Protein AF-A0A959SH12-F1 (afdb_monom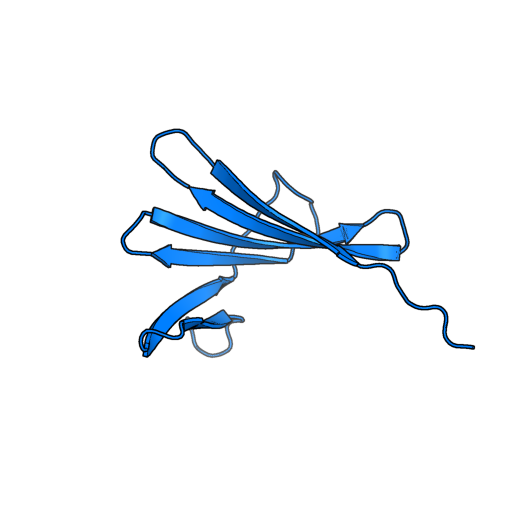er)

Sequence (82 aa):
AADGALAFWSFTSDGKRSNGVRSSAPDIHPDALCFEAEMPAGVACQVYWPNELGGFDWVVESKTKKGWNRFVLHRYAAVEEE

Structure (mmCIF, N/CA/C/O backbone):
data_AF-A0A959SH12-F1
#
_entry.id   AF-A0A959SH12-F1
#
loop_
_atom_site.group_PDB
_atom_site.id
_atom_site.type_symbol
_atom_site.label_atom_id
_atom_site.label_alt_id
_atom_site.label_comp_id
_atom_site.label_asym_id
_atom_site.label_entity_id
_atom_site.label_seq_id
_atom_site.pdbx_PDB_ins_code
_atom_site.Cartn_x
_atom_site.Cartn_y
_atom_site.Cartn_z
_atom_site.occupancy
_atom_site.B_iso_or_equiv
_atom_site.auth_seq_id
_atom_site.auth_comp_id
_atom_site.auth_asym_id
_atom_site.auth_atom_id
_atom_site.pdbx_PDB_model_num
ATOM 1 N N . ALA A 1 1 ? 2.833 -7.483 13.801 1.00 63.78 1 ALA A N 1
ATOM 2 C CA . ALA A 1 1 ? 2.905 -8.440 12.680 1.00 63.78 1 ALA A CA 1
ATOM 3 C C . ALA A 1 1 ? 3.424 -9.774 13.209 1.00 63.78 1 ALA A C 1
ATOM 5 O O . ALA A 1 1 ? 4.139 -9.749 14.206 1.00 63.78 1 ALA A O 1
ATOM 6 N N . ALA A 1 2 ? 3.042 -10.903 12.604 1.00 75.25 2 ALA A N 1
ATOM 7 C CA . ALA A 1 2 ? 3.698 -12.182 12.889 1.00 75.25 2 ALA A CA 1
ATOM 8 C C . ALA A 1 2 ? 5.187 -12.100 12.512 1.00 75.25 2 ALA A C 1
ATOM 10 O O . ALA A 1 2 ? 5.561 -11.279 11.671 1.00 75.25 2 ALA A O 1
ATOM 11 N N . ASP A 1 3 ? 6.023 -12.920 13.140 1.00 83.31 3 ASP A N 1
ATOM 1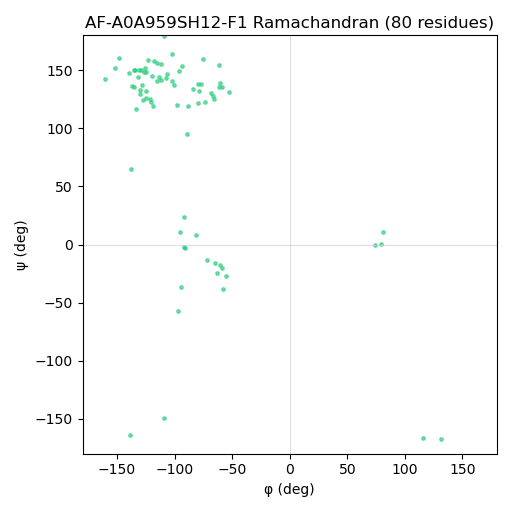2 C CA . ASP A 1 3 ? 7.446 -12.968 12.806 1.00 83.31 3 ASP A CA 1
ATOM 13 C C . ASP A 1 3 ? 7.644 -13.333 11.322 1.00 83.31 3 ASP A C 1
ATOM 15 O O . ASP A 1 3 ? 6.934 -14.185 10.784 1.00 83.31 3 ASP A O 1
ATOM 19 N N . GLY A 1 4 ? 8.545 -12.622 10.640 1.00 85.62 4 GLY A N 1
ATOM 20 C CA . GLY A 1 4 ? 8.771 -12.741 9.193 1.00 85.62 4 GLY A CA 1
ATOM 21 C C . GLY A 1 4 ? 7.703 -12.121 8.274 1.00 85.62 4 GLY A C 1
ATOM 22 O O . GLY A 1 4 ? 7.859 -12.167 7.054 1.00 85.62 4 GLY A 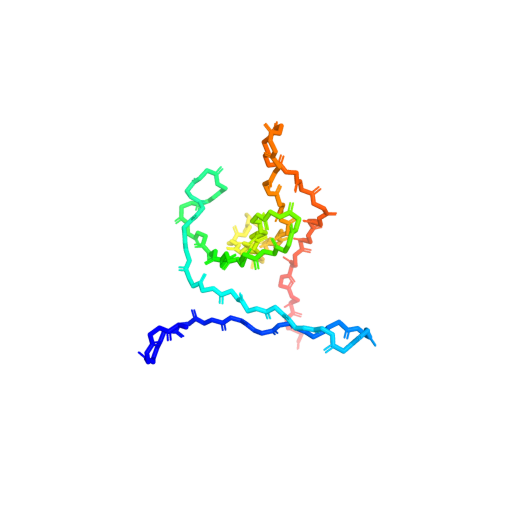O 1
ATOM 23 N N . ALA A 1 5 ? 6.629 -11.523 8.804 1.00 87.62 5 ALA A N 1
ATOM 24 C CA . ALA A 1 5 ? 5.611 -10.880 7.971 1.00 87.62 5 ALA A CA 1
ATOM 25 C C . ALA A 1 5 ? 6.040 -9.479 7.501 1.00 87.62 5 ALA A C 1
ATOM 27 O O . ALA A 1 5 ? 6.532 -8.664 8.284 1.00 87.62 5 ALA A O 1
ATOM 28 N N . LEU A 1 6 ? 5.772 -9.171 6.228 1.00 90.44 6 LEU A N 1
ATOM 29 C CA . LEU A 1 6 ? 6.022 -7.845 5.668 1.00 90.44 6 LEU A CA 1
ATOM 30 C C . LEU A 1 6 ? 5.094 -6.806 6.316 1.00 90.44 6 LEU A C 1
ATOM 32 O O . LEU A 1 6 ? 3.870 -6.972 6.358 1.00 90.44 6 LEU A O 1
ATOM 36 N N . ALA A 1 7 ? 5.691 -5.728 6.807 1.00 92.81 7 ALA A N 1
ATOM 37 C CA . ALA A 1 7 ? 5.015 -4.648 7.506 1.00 92.81 7 ALA A CA 1
ATOM 38 C C . ALA A 1 7 ? 5.736 -3.323 7.244 1.00 92.81 7 ALA A C 1
ATOM 40 O O . ALA A 1 7 ? 6.911 -3.313 6.872 1.00 92.81 7 ALA A O 1
ATOM 41 N N . PHE A 1 8 ? 5.040 -2.209 7.463 1.00 90.81 8 PHE A N 1
ATOM 42 C CA . PHE A 1 8 ? 5.650 -0.882 7.446 1.00 90.81 8 PHE A CA 1
ATOM 43 C C . PHE A 1 8 ? 5.581 -0.233 8.826 1.00 90.81 8 PHE A C 1
ATOM 45 O O . PHE A 1 8 ? 4.684 -0.522 9.621 1.00 90.81 8 PHE A O 1
ATOM 52 N N . TRP A 1 9 ? 6.495 0.705 9.064 1.00 90.94 9 TRP A N 1
ATOM 53 C CA . TRP A 1 9 ? 6.473 1.613 10.204 1.00 90.94 9 TRP A CA 1
ATOM 54 C C . TRP A 1 9 ? 6.532 3.045 9.692 1.00 90.94 9 TRP A C 1
ATOM 56 O O . TRP A 1 9 ? 7.365 3.373 8.849 1.00 90.94 9 TRP A O 1
ATOM 66 N N . SER A 1 10 ? 5.648 3.893 10.201 1.00 86.19 10 SER A N 1
ATOM 67 C CA . SER A 1 10 ? 5.661 5.329 9.954 1.00 86.19 10 SER A CA 1
ATOM 68 C C . SER A 1 10 ? 5.824 6.078 11.267 1.00 86.19 10 SER A C 1
ATOM 70 O O . SER A 1 10 ? 5.313 5.662 12.310 1.00 86.19 10 SER A O 1
ATOM 72 N N . PHE A 1 11 ? 6.547 7.190 11.204 1.00 88.38 11 PHE A N 1
ATOM 73 C CA . PHE A 1 11 ? 6.814 8.069 12.333 1.00 88.38 11 PHE A CA 1
ATOM 74 C C . PHE A 1 11 ? 6.424 9.481 11.925 1.00 88.38 11 PHE A C 1
ATOM 76 O O . PHE A 1 11 ? 6.872 9.983 10.895 1.00 88.38 11 PHE A O 1
ATOM 83 N N . THR A 1 12 ? 5.555 10.102 12.705 1.00 82.75 12 THR A N 1
ATOM 84 C CA . THR A 1 12 ? 5.110 11.476 12.481 1.00 82.75 12 THR A CA 1
ATOM 85 C C . THR A 1 12 ? 5.976 12.434 13.292 1.00 82.75 12 THR A C 1
ATOM 87 O O . THR A 1 12 ? 6.538 12.068 14.325 1.00 82.75 12 THR A O 1
ATOM 90 N N . SER A 1 13 ? 6.094 13.687 12.844 1.00 86.69 13 SER A N 1
ATOM 91 C CA . SER A 1 13 ? 6.934 14.698 13.509 1.00 86.69 13 SER A CA 1
ATOM 92 C C . SER A 1 13 ? 6.512 15.004 14.953 1.00 86.69 13 SER A C 1
ATOM 94 O O . SER A 1 13 ? 7.309 15.535 15.716 1.00 86.69 13 SER A O 1
ATOM 96 N N . ASP A 1 14 ? 5.284 14.649 15.345 1.00 88.50 14 ASP A N 1
ATOM 97 C CA . ASP A 1 14 ? 4.777 14.747 16.721 1.00 88.50 14 ASP A CA 1
ATOM 98 C C . ASP A 1 14 ? 5.201 13.566 17.623 1.00 88.50 14 ASP A C 1
ATOM 100 O O . ASP A 1 14 ? 4.709 13.432 18.743 1.00 88.50 14 ASP A O 1
ATOM 104 N N . GLY A 1 15 ? 6.092 12.692 17.144 1.00 87.56 15 GLY A N 1
ATOM 105 C CA . GLY A 1 15 ? 6.608 11.536 17.880 1.00 87.56 15 GLY A CA 1
ATOM 106 C C . GLY A 1 15 ? 5.661 10.336 17.918 1.00 87.56 15 GLY A C 1
ATOM 107 O O . GLY A 1 15 ? 6.004 9.309 18.512 1.00 87.56 15 GLY A O 1
ATOM 108 N N . LYS A 1 16 ? 4.482 10.420 17.287 1.00 87.62 16 LYS A N 1
ATOM 109 C CA . LYS A 1 16 ? 3.609 9.253 17.137 1.00 87.62 16 LYS A CA 1
ATOM 110 C C . LYS A 1 16 ? 4.150 8.316 16.066 1.00 87.62 16 LYS A C 1
ATOM 112 O O . LYS A 1 16 ? 4.942 8.675 15.194 1.00 87.62 16 LYS A O 1
ATOM 117 N N . ARG A 1 17 ? 3.701 7.069 16.153 1.00 88.25 17 ARG A N 1
ATOM 118 C CA . ARG A 1 17 ? 4.038 6.031 15.190 1.00 88.25 17 ARG A CA 1
ATOM 119 C C . ARG A 1 17 ? 2.811 5.240 14.805 1.00 88.25 17 ARG A C 1
ATOM 121 O O . ARG A 1 17 ? 1.926 5.022 15.632 1.00 88.25 17 ARG A O 1
ATOM 128 N N . SER A 1 18 ? 2.835 4.752 13.581 1.00 87.62 18 SER A N 1
ATOM 129 C CA . SER A 1 18 ? 1.855 3.802 13.074 1.00 87.62 18 SER A CA 1
ATOM 130 C C . SER A 1 18 ? 2.608 2.642 12.456 1.00 87.62 18 SER A C 1
ATOM 132 O O . SER A 1 18 ? 3.735 2.794 11.988 1.00 87.62 18 SER A O 1
ATOM 134 N N . ASN A 1 19 ? 2.008 1.466 12.486 1.00 91.44 19 ASN A N 1
ATOM 135 C CA . ASN A 1 19 ? 2.519 0.326 11.748 1.00 91.44 19 ASN A CA 1
ATOM 136 C C . ASN A 1 19 ? 1.365 -0.303 10.994 1.00 91.44 19 ASN A C 1
ATOM 138 O O . ASN A 1 19 ? 0.239 -0.309 11.494 1.00 91.44 19 ASN A O 1
ATOM 142 N N . GLY A 1 20 ? 1.657 -0.799 9.802 1.00 92.69 20 GLY A N 1
ATOM 143 C CA . GLY A 1 20 ? 0.688 -1.545 9.026 1.00 92.69 20 GLY A CA 1
ATOM 144 C C . GLY A 1 20 ? 1.223 -2.900 8.627 1.00 92.69 20 GLY A C 1
ATOM 145 O O . GLY A 1 20 ? 2.430 -3.101 8.492 1.00 92.69 20 GLY A O 1
ATOM 146 N N . VAL A 1 21 ? 0.299 -3.833 8.463 1.00 94.94 21 VAL A N 1
ATOM 147 C CA . VAL A 1 21 ? 0.572 -5.224 8.104 1.00 94.94 21 VAL A CA 1
ATOM 148 C C . VAL A 1 21 ? 0.064 -5.503 6.700 1.00 94.94 21 VAL A C 1
ATOM 150 O O . VAL A 1 21 ? -0.828 -4.811 6.209 1.00 94.94 21 VAL A O 1
ATOM 153 N N . ARG A 1 22 ? 0.648 -6.507 6.043 1.00 95.12 22 ARG A N 1
ATOM 154 C CA . ARG A 1 22 ? 0.201 -6.960 4.723 1.00 95.12 22 ARG A CA 1
ATOM 155 C C . ARG A 1 22 ? -1.306 -7.256 4.736 1.00 95.12 22 ARG A C 1
ATOM 157 O O . ARG A 1 22 ? -1.783 -7.988 5.598 1.00 95.12 22 ARG A O 1
ATOM 164 N N . SER A 1 23 ? -2.010 -6.713 3.750 1.00 94.38 23 SER A N 1
ATOM 165 C CA . SER A 1 23 ? -3.425 -6.979 3.467 1.00 94.38 23 SER A CA 1
ATOM 166 C C . SER A 1 23 ? -3.626 -7.101 1.947 1.00 94.38 23 SER A C 1
ATOM 168 O O . SER A 1 23 ? -2.656 -7.271 1.197 1.00 94.38 23 SER A O 1
ATOM 170 N N . SER A 1 24 ? -4.870 -7.023 1.477 1.00 93.88 24 SER A N 1
ATOM 171 C CA . SER A 1 24 ? -5.253 -7.111 0.062 1.00 93.88 24 SER A CA 1
ATOM 172 C C . SER A 1 24 ? -6.107 -5.921 -0.368 1.00 93.88 24 SER A C 1
ATOM 174 O O . SER A 1 24 ? -6.895 -5.417 0.424 1.00 93.88 24 SER A O 1
ATOM 176 N N . ALA A 1 25 ? -5.995 -5.508 -1.631 1.00 94.69 25 ALA A N 1
ATOM 177 C CA . ALA A 1 25 ? -6.833 -4.463 -2.225 1.00 94.69 25 ALA A CA 1
ATOM 178 C C . ALA A 1 25 ? -7.272 -4.864 -3.651 1.00 94.69 25 ALA A C 1
ATOM 180 O O . ALA A 1 25 ? -6.856 -4.227 -4.621 1.00 94.69 25 ALA A O 1
ATOM 181 N N . PRO A 1 26 ? -8.078 -5.936 -3.797 1.00 94.56 26 PRO A N 1
ATOM 182 C CA . PRO A 1 26 ? -8.477 -6.453 -5.110 1.00 94.56 26 PRO A CA 1
ATOM 183 C C . PRO A 1 26 ? -9.315 -5.451 -5.916 1.00 94.56 26 PRO A C 1
ATOM 185 O O . PRO A 1 26 ? -9.301 -5.498 -7.141 1.00 94.56 26 PRO A O 1
ATOM 188 N N . ASP A 1 27 ? -9.988 -4.518 -5.237 1.00 92.75 27 ASP A N 1
ATOM 189 C CA . ASP A 1 27 ? -10.773 -3.450 -5.863 1.00 92.75 27 ASP A CA 1
ATOM 190 C C . ASP A 1 27 ? -9.899 -2.367 -6.529 1.00 92.75 27 ASP A C 1
ATOM 192 O O . ASP A 1 27 ? -10.415 -1.544 -7.284 1.00 92.75 27 ASP A O 1
ATOM 196 N N . ILE A 1 28 ? -8.588 -2.342 -6.245 1.00 94.56 28 ILE A N 1
ATOM 197 C CA . ILE A 1 28 ? -7.629 -1.406 -6.853 1.00 94.56 28 ILE A CA 1
ATOM 198 C C . ILE A 1 28 ? -6.905 -2.068 -8.025 1.00 94.56 28 ILE A C 1
ATOM 200 O O . ILE A 1 28 ? -6.930 -1.541 -9.134 1.00 94.56 28 ILE A O 1
ATOM 204 N N . HIS A 1 29 ? -6.236 -3.197 -7.780 1.00 96.25 29 HIS A N 1
ATOM 205 C CA . HIS A 1 29 ? -5.497 -3.932 -8.807 1.00 96.25 29 HIS A CA 1
ATOM 206 C C . HIS A 1 29 ? -5.258 -5.385 -8.354 1.00 96.25 29 HIS A C 1
ATOM 208 O O . HIS A 1 29 ? -4.972 -5.599 -7.171 1.00 96.25 29 HIS A O 1
ATOM 214 N N . PRO A 1 30 ? -5.318 -6.392 -9.250 1.00 95.31 30 PRO A N 1
ATOM 215 C CA . PRO A 1 30 ? -5.059 -7.792 -8.890 1.00 95.31 30 PRO A CA 1
ATOM 216 C C . PRO A 1 30 ? -3.663 -8.014 -8.287 1.00 95.31 30 PRO A C 1
ATOM 218 O O . PRO A 1 30 ? -3.524 -8.739 -7.306 1.00 95.31 30 PRO A O 1
ATOM 221 N N . ASP A 1 31 ? -2.649 -7.319 -8.807 1.00 95.62 31 ASP A N 1
ATOM 222 C CA . ASP A 1 31 ? -1.255 -7.424 -8.342 1.00 95.62 31 ASP A CA 1
ATOM 223 C C . ASP A 1 31 ? -0.886 -6.400 -7.253 1.00 95.62 31 ASP A C 1
ATOM 225 O O . ASP A 1 31 ? 0.275 -6.023 -7.091 1.00 95.62 31 ASP A O 1
ATOM 229 N N . ALA A 1 32 ? -1.875 -5.897 -6.514 1.00 97.12 32 ALA A N 1
ATOM 230 C CA . ALA A 1 32 ? -1.652 -4.859 -5.518 1.00 97.12 32 ALA A CA 1
ATOM 231 C C . ALA A 1 32 ? -0.843 -5.343 -4.293 1.00 97.12 32 ALA A C 1
ATOM 233 O O . ALA A 1 32 ? -1.182 -6.301 -3.583 1.00 97.12 32 ALA A O 1
ATOM 234 N N . LEU A 1 33 ? 0.192 -4.580 -3.949 1.00 96.25 33 LEU A N 1
ATOM 235 C CA . LEU A 1 33 ? 0.872 -4.627 -2.659 1.00 96.25 33 LEU A CA 1
ATOM 236 C C . LEU A 1 33 ? 0.181 -3.662 -1.682 1.00 96.25 33 LEU A C 1
ATOM 238 O O . LEU A 1 33 ? 0.464 -2.470 -1.671 1.00 96.25 33 LEU A O 1
ATOM 242 N N . CYS A 1 34 ? -0.738 -4.185 -0.868 1.00 96.88 34 CYS A N 1
ATOM 243 C CA . CYS A 1 34 ? -1.498 -3.447 0.141 1.00 96.88 34 CYS A CA 1
ATOM 244 C C . CYS A 1 34 ? -0.963 -3.682 1.563 1.00 96.88 34 CYS A C 1
ATOM 246 O O . CYS A 1 34 ? -0.642 -4.819 1.942 1.00 96.88 34 CYS A O 1
ATOM 248 N N . PHE A 1 35 ? -0.950 -2.609 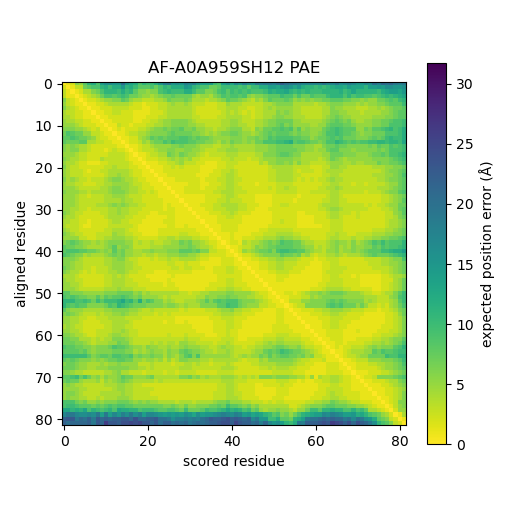2.353 1.00 96.38 35 PHE A N 1
ATOM 249 C CA . PHE A 1 35 ? -0.763 -2.624 3.799 1.00 96.38 35 PHE A CA 1
ATOM 250 C C . PHE A 1 35 ? -1.864 -1.834 4.496 1.00 96.38 35 PHE A C 1
ATOM 252 O O . PHE A 1 35 ? -2.160 -0.716 4.083 1.00 96.38 35 PHE A O 1
ATOM 259 N N . GLU A 1 36 ? -2.395 -2.366 5.594 1.00 95.50 36 GLU A N 1
ATOM 260 C CA . GLU A 1 36 ? -3.408 -1.701 6.420 1.00 95.50 36 GLU A CA 1
ATOM 261 C C . GLU A 1 36 ? -2.871 -1.400 7.817 1.00 95.50 36 GLU A C 1
ATOM 263 O O . GLU A 1 36 ? -2.161 -2.212 8.413 1.00 95.50 36 GLU A O 1
ATOM 268 N N . ALA A 1 37 ? -3.226 -0.227 8.335 1.00 93.50 37 ALA A N 1
ATOM 269 C CA . ALA A 1 37 ? -2.896 0.243 9.670 1.00 93.50 37 ALA A CA 1
ATOM 270 C C . ALA A 1 37 ? -4.157 0.748 10.384 1.00 93.50 37 ALA A C 1
ATOM 272 O O . ALA A 1 37 ? -4.924 1.546 9.841 1.00 93.50 37 ALA A O 1
ATOM 273 N N . GLU A 1 38 ? -4.337 0.313 11.628 1.00 89.31 38 GLU A N 1
ATOM 274 C CA . GLU A 1 38 ? -5.363 0.830 12.532 1.00 89.31 38 GLU A CA 1
ATOM 275 C C . GLU A 1 38 ? -4.885 2.149 13.145 1.00 89.31 38 GLU A C 1
ATOM 277 O O . GLU A 1 38 ? -3.843 2.209 13.804 1.00 89.31 38 GLU A O 1
ATOM 282 N N . MET A 1 39 ? -5.656 3.213 12.937 1.00 83.75 39 MET A N 1
ATOM 283 C CA . MET A 1 39 ? -5.395 4.547 13.470 1.00 83.75 39 MET A CA 1
ATOM 284 C C . MET A 1 39 ? -6.533 4.958 14.409 1.00 83.75 39 MET A C 1
ATOM 286 O O . MET A 1 39 ? -7.665 4.505 14.240 1.00 83.75 39 MET A O 1
ATOM 290 N N . PRO A 1 40 ? -6.317 5.909 15.339 1.00 80.75 40 PRO A N 1
ATOM 291 C CA . PRO A 1 40 ? -7.405 6.422 16.179 1.00 80.75 40 PRO A CA 1
ATOM 292 C C . PRO A 1 40 ? -8.609 6.968 15.390 1.00 80.75 40 PRO A C 1
ATOM 294 O O . PRO A 1 40 ? -9.727 6.974 15.894 1.00 80.75 40 PRO A O 1
ATOM 297 N N . ALA A 1 41 ? -8.385 7.435 14.155 1.00 77.81 41 ALA A N 1
ATOM 298 C CA . ALA A 1 41 ? -9.413 7.990 13.275 1.00 77.81 41 ALA A CA 1
ATOM 299 C C . ALA A 1 41 ? -10.065 6.960 12.325 1.00 77.81 41 ALA A C 1
ATOM 301 O O . ALA A 1 41 ? -10.961 7.334 11.566 1.00 77.81 41 ALA A O 1
ATOM 302 N N . GLY A 1 42 ? -9.635 5.694 12.347 1.00 86.75 42 GLY A N 1
ATOM 303 C CA . GLY A 1 42 ? -10.115 4.629 11.461 1.00 86.75 42 GLY A CA 1
ATOM 304 C C . GLY A 1 42 ? -8.981 3.831 10.819 1.00 86.75 42 GLY A C 1
ATOM 305 O O . GLY A 1 42 ? -7.820 3.959 11.197 1.00 86.75 42 GLY A O 1
ATOM 306 N N . VAL A 1 43 ? -9.316 3.023 9.818 1.00 91.94 43 VAL A N 1
ATOM 307 C CA . VAL A 1 43 ? -8.331 2.221 9.078 1.00 91.94 43 VAL A CA 1
ATOM 308 C C . VAL A 1 43 ? -7.711 3.075 7.982 1.00 91.94 43 VAL A C 1
ATOM 310 O O . VAL A 1 43 ? -8.433 3.743 7.246 1.00 91.94 43 VAL A O 1
ATOM 313 N N . ALA A 1 44 ? -6.391 3.042 7.847 1.00 93.12 44 ALA A N 1
ATOM 314 C CA . ALA A 1 44 ? -5.683 3.583 6.694 1.00 93.12 44 ALA A CA 1
ATOM 315 C C . ALA A 1 44 ? -5.022 2.447 5.915 1.00 93.12 44 ALA A C 1
ATOM 317 O O . ALA A 1 44 ? -4.519 1.499 6.518 1.00 93.12 44 ALA A O 1
ATOM 318 N N . CYS A 1 45 ? -4.989 2.552 4.591 1.00 94.88 45 CYS A N 1
ATOM 319 C CA . CYS A 1 45 ? -4.250 1.635 3.742 1.00 94.88 45 CYS A CA 1
ATOM 320 C C . CYS A 1 45 ? -3.267 2.385 2.843 1.00 94.88 45 CYS A C 1
ATOM 322 O O . CYS A 1 45 ? -3.490 3.531 2.449 1.00 94.88 45 CYS A O 1
ATOM 324 N N . GLN A 1 46 ? -2.157 1.721 2.542 1.00 95.69 46 GLN A N 1
ATOM 325 C CA . GLN A 1 46 ? -1.192 2.147 1.539 1.00 95.69 46 GLN A CA 1
ATOM 326 C C . GLN A 1 46 ? -1.081 1.034 0.510 1.00 95.69 46 GLN A C 1
ATOM 328 O O . GLN A 1 46 ? -0.832 -0.116 0.883 1.00 95.69 46 GLN A O 1
ATOM 333 N N . VAL A 1 47 ? -1.284 1.362 -0.763 1.00 97.25 47 VAL A N 1
ATOM 334 C CA . VAL A 1 47 ? -1.346 0.362 -1.832 1.00 97.25 47 VAL A CA 1
ATOM 335 C C . VAL A 1 47 ? -0.431 0.768 -2.972 1.00 97.25 47 VAL A C 1
ATOM 337 O O . VAL A 1 47 ? -0.490 1.903 -3.432 1.00 97.25 47 VAL A O 1
ATOM 340 N N . TYR A 1 48 ? 0.409 -0.163 -3.409 1.00 97.25 48 TYR A N 1
ATOM 341 C CA . TYR A 1 48 ? 1.255 -0.046 -4.592 1.00 97.25 48 TYR A CA 1
ATOM 342 C C . TYR A 1 48 ? 0.768 -1.034 -5.648 1.00 97.25 48 TYR A C 1
ATOM 344 O O . TYR A 1 48 ? 0.394 -2.154 -5.297 1.00 97.25 48 TYR A O 1
ATOM 352 N N . TRP A 1 49 ? 0.787 -0.663 -6.922 1.00 97.69 49 TRP A N 1
ATOM 353 C CA . TRP A 1 49 ? 0.485 -1.589 -8.017 1.00 97.69 49 TRP A CA 1
ATOM 354 C C . TRP A 1 49 ? 1.219 -1.178 -9.299 1.00 97.69 49 TRP A C 1
ATOM 356 O O . TRP A 1 49 ? 1.512 0.008 -9.465 1.00 97.69 49 TRP A O 1
ATOM 366 N N . PRO A 1 50 ? 1.550 -2.123 -10.196 1.00 96.81 50 PRO A N 1
ATOM 367 C CA . PRO A 1 50 ? 2.136 -1.781 -11.488 1.00 96.81 50 PRO A CA 1
ATOM 368 C C . PRO A 1 50 ? 1.169 -0.907 -12.292 1.00 96.81 50 PRO A C 1
ATOM 370 O O . PRO A 1 50 ? -0.035 -1.159 -12.297 1.00 96.81 50 PRO A O 1
ATOM 373 N N . ASN A 1 51 ? 1.685 0.114 -12.974 1.00 93.06 51 ASN A N 1
ATOM 374 C CA . ASN A 1 51 ? 0.886 0.908 -13.906 1.00 93.06 51 ASN A CA 1
ATOM 375 C C . ASN A 1 51 ? 1.178 0.513 -15.358 1.00 93.06 51 ASN A C 1
ATOM 377 O O . ASN A 1 51 ? 2.178 -0.134 -15.666 1.00 93.06 51 ASN A O 1
ATOM 381 N N . GLU A 1 52 ? 0.289 0.912 -16.265 1.00 89.69 52 GLU A N 1
ATOM 382 C CA . GLU A 1 52 ? 0.343 0.528 -17.684 1.00 89.69 52 GLU A CA 1
ATOM 383 C C . GLU A 1 52 ? 1.579 1.069 -18.424 1.00 89.69 52 GLU A C 1
ATOM 385 O O . GLU A 1 52 ? 1.909 0.593 -19.506 1.00 89.69 52 GLU A O 1
ATOM 390 N N . LEU A 1 53 ? 2.278 2.051 -17.844 1.00 87.00 53 LEU A N 1
ATOM 391 C CA . LEU A 1 53 ? 3.435 2.723 -18.440 1.00 87.00 53 LEU A CA 1
ATOM 392 C C . LEU A 1 53 ? 4.777 2.113 -17.999 1.00 87.00 53 LEU A C 1
ATOM 394 O O . LEU A 1 53 ? 5.825 2.707 -18.237 1.00 87.00 53 LEU A O 1
ATOM 398 N N . GLY A 1 54 ? 4.762 0.947 -17.343 1.00 88.69 54 GLY A N 1
ATOM 399 C CA . GLY A 1 54 ? 5.978 0.252 -16.901 1.00 88.69 54 GLY A CA 1
ATOM 400 C C . GLY A 1 54 ? 6.575 0.779 -15.592 1.00 88.69 54 GLY A C 1
ATOM 401 O O . GLY A 1 54 ? 7.684 0.396 -15.228 1.00 88.69 54 GLY A O 1
ATOM 402 N N . GLY A 1 55 ? 5.852 1.641 -14.875 1.00 93.75 55 GLY A N 1
ATOM 403 C CA . GLY A 1 55 ? 6.179 2.059 -13.516 1.00 93.75 55 GLY A CA 1
ATOM 404 C C . GLY A 1 55 ? 5.205 1.476 -12.492 1.00 93.75 55 GLY A C 1
ATOM 405 O O . GLY A 1 55 ? 4.653 0.389 -12.670 1.00 93.75 55 GLY A O 1
ATOM 406 N N . PHE A 1 56 ? 4.973 2.207 -11.405 1.00 96.69 56 PHE A N 1
ATOM 407 C CA . PHE A 1 56 ? 3.984 1.824 -10.402 1.00 96.69 56 PHE A CA 1
ATOM 408 C C . PHE A 1 56 ? 3.208 3.034 -9.898 1.00 96.69 56 PHE A C 1
ATOM 410 O O . PHE A 1 56 ? 3.729 4.145 -9.787 1.00 96.69 56 PHE A O 1
ATOM 417 N N . ASP A 1 57 ? 1.955 2.797 -9.554 1.00 97.62 57 ASP A N 1
ATOM 418 C CA . ASP A 1 57 ? 1.136 3.750 -8.835 1.00 97.62 57 ASP A CA 1
ATOM 419 C C . ASP A 1 57 ? 1.185 3.426 -7.341 1.00 97.62 57 ASP A C 1
ATOM 421 O O . ASP A 1 57 ? 1.354 2.277 -6.921 1.00 97.62 57 ASP A O 1
ATOM 425 N N . TRP A 1 5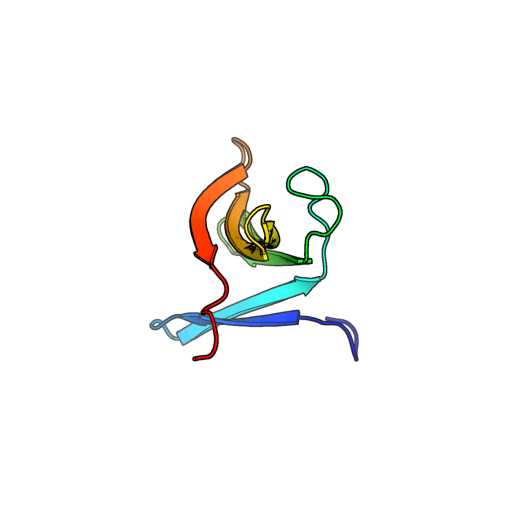8 ? 1.057 4.466 -6.528 1.00 97.50 58 TRP A N 1
ATOM 426 C CA . TRP A 1 58 ? 0.977 4.362 -5.083 1.00 97.50 58 TRP A CA 1
ATOM 427 C C . TRP A 1 58 ? -0.134 5.256 -4.560 1.00 97.50 58 TRP A C 1
ATOM 429 O O . TRP A 1 58 ? -0.255 6.419 -4.948 1.00 97.50 58 TRP A O 1
ATOM 439 N N . VAL A 1 59 ? -0.929 4.725 -3.644 1.00 97.50 59 VAL A N 1
ATOM 440 C CA . VAL A 1 59 ? -2.049 5.431 -3.034 1.00 97.50 59 VAL A CA 1
ATOM 441 C C . VAL A 1 59 ? -2.006 5.303 -1.523 1.00 97.50 59 VAL A C 1
ATOM 443 O O . VAL A 1 59 ? -1.582 4.280 -0.980 1.00 97.50 59 VAL A O 1
ATOM 446 N N . VAL A 1 60 ? -2.523 6.330 -0.854 1.00 94.38 60 VAL A N 1
ATOM 447 C CA . VAL A 1 60 ? -2.909 6.261 0.554 1.00 94.38 60 VAL A CA 1
ATOM 448 C C . VAL A 1 60 ? -4.392 6.573 0.671 1.00 94.38 60 VAL A C 1
ATOM 450 O O . VAL A 1 60 ? -4.846 7.648 0.259 1.00 94.38 60 VAL A O 1
ATOM 453 N N . GLU A 1 61 ? -5.143 5.645 1.253 1.00 95.06 61 GLU A N 1
ATOM 454 C CA . GLU A 1 61 ? -6.570 5.802 1.520 1.00 95.06 61 GLU A CA 1
ATOM 455 C C . GLU A 1 61 ? -6.860 5.616 3.010 1.00 95.06 61 GLU A C 1
ATOM 457 O O . GLU A 1 61 ? -6.089 5.006 3.750 1.00 95.06 61 GLU A O 1
ATOM 462 N N . SER A 1 62 ? -7.987 6.142 3.478 1.00 93.25 62 SER A N 1
ATOM 463 C CA . SER A 1 62 ? -8.529 5.780 4.787 1.00 93.25 62 SER A CA 1
ATOM 464 C C . SER A 1 62 ? -10.010 5.521 4.706 1.00 93.25 62 SER A C 1
ATOM 466 O O . SER A 1 62 ? -10.738 6.090 3.892 1.00 93.25 62 SER A O 1
ATOM 468 N N . LYS A 1 63 ? -10.452 4.634 5.582 1.00 91.81 63 LYS A N 1
ATOM 469 C CA . LYS A 1 63 ? -11.828 4.219 5.716 1.00 91.81 63 LYS A CA 1
ATOM 470 C C . LYS A 1 63 ? -12.471 4.994 6.848 1.00 91.81 63 LYS A C 1
ATOM 472 O O . LYS A 1 63 ? -12.079 4.893 8.009 1.00 91.81 63 LY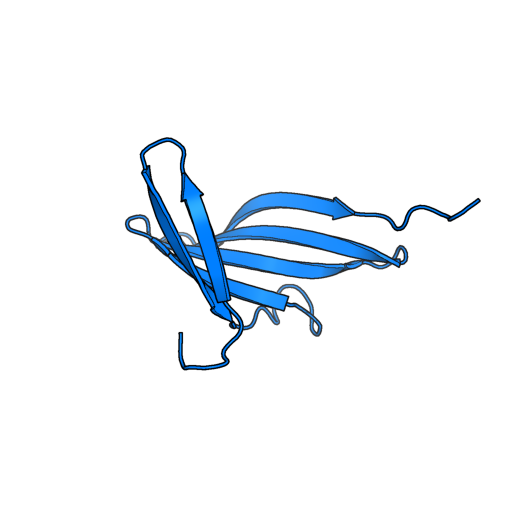S A O 1
ATOM 477 N N . THR A 1 64 ? -13.516 5.728 6.503 1.00 85.94 64 THR A N 1
ATOM 478 C CA . THR A 1 64 ? -14.423 6.348 7.469 1.00 85.94 64 THR A CA 1
ATOM 479 C C . THR A 1 64 ? -15.773 5.637 7.433 1.00 85.94 64 THR A C 1
ATOM 481 O O . THR A 1 64 ? -16.018 4.757 6.607 1.00 85.94 64 THR A O 1
ATOM 484 N N . LYS A 1 65 ? -16.716 6.073 8.275 1.00 85.25 65 LYS A N 1
ATOM 485 C CA . LYS A 1 65 ? -18.110 5.600 8.213 1.00 85.25 65 LYS A CA 1
ATOM 486 C C . LYS A 1 65 ? -18.788 5.861 6.856 1.00 85.25 65 LYS A C 1
ATOM 488 O O . LYS A 1 65 ? -19.783 5.214 6.561 1.00 85.25 65 LYS A O 1
ATOM 493 N N . LYS A 1 66 ? -18.278 6.803 6.051 1.00 86.25 66 LYS A N 1
ATOM 494 C CA . LYS A 1 66 ? -18.811 7.143 4.720 1.00 86.25 66 LYS A CA 1
ATOM 495 C C . LYS A 1 66 ? -18.169 6.340 3.579 1.00 86.25 66 LYS A C 1
ATOM 497 O O . LYS A 1 66 ? -18.581 6.510 2.439 1.00 86.25 66 LYS A O 1
ATOM 502 N N . GLY A 1 67 ? -17.182 5.490 3.875 1.00 89.62 67 GLY A N 1
ATOM 503 C CA .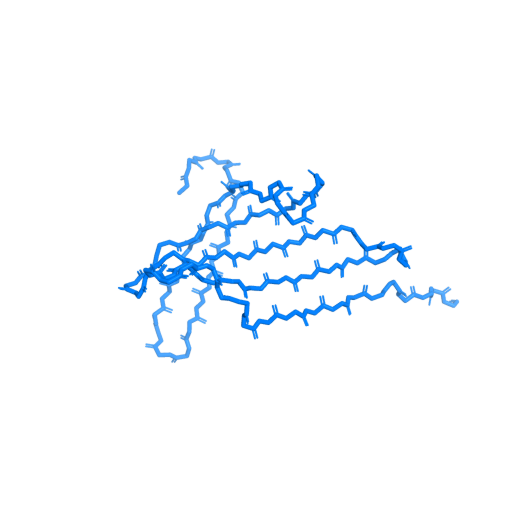 GLY A 1 67 ? -16.425 4.724 2.884 1.00 89.62 67 GLY A CA 1
ATOM 504 C C . GLY A 1 67 ? -14.944 5.096 2.844 1.00 89.62 67 GLY A C 1
ATOM 505 O O . GLY A 1 67 ? -14.429 5.752 3.758 1.00 89.62 67 GLY A O 1
ATOM 506 N N . TRP A 1 68 ? -14.273 4.638 1.789 1.00 92.00 68 TRP A N 1
ATOM 507 C CA . TRP A 1 68 ? -12.868 4.924 1.517 1.00 92.00 68 TRP A CA 1
ATOM 508 C C . TRP A 1 68 ? -12.687 6.331 0.950 1.00 92.00 68 TRP A C 1
ATOM 510 O O . TRP A 1 68 ? -13.457 6.777 0.101 1.00 92.00 68 TRP A O 1
ATOM 520 N N . ASN A 1 69 ? -11.659 7.023 1.426 1.00 92.94 69 ASN A N 1
ATOM 521 C CA . ASN A 1 69 ? -11.234 8.318 0.930 1.00 92.94 69 ASN A CA 1
ATOM 522 C C . ASN A 1 69 ? -9.762 8.258 0.532 1.00 92.94 69 ASN A C 1
ATOM 524 O O . ASN A 1 69 ? -8.916 7.910 1.353 1.00 92.94 69 ASN A O 1
ATOM 528 N N . ARG A 1 70 ? -9.464 8.657 -0.703 1.00 94.94 70 ARG A N 1
ATOM 529 C CA . ARG A 1 70 ? -8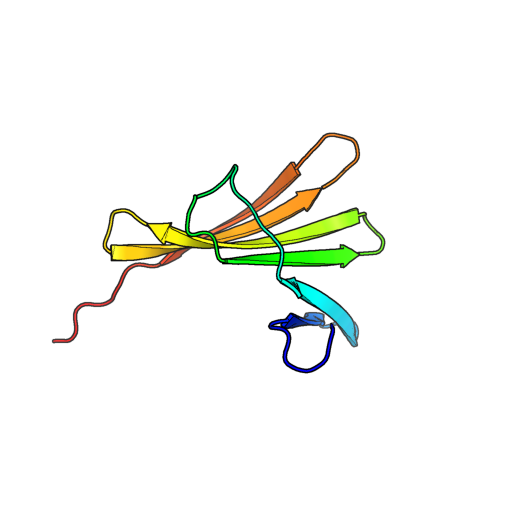.108 8.725 -1.244 1.00 94.94 70 ARG A CA 1
ATOM 530 C C . ARG A 1 70 ? -7.487 10.084 -0.944 1.00 94.94 70 ARG A C 1
ATOM 532 O O . ARG A 1 70 ? -8.007 11.104 -1.385 1.00 94.94 70 ARG A O 1
ATOM 539 N N . PHE A 1 71 ? -6.378 10.099 -0.209 1.00 89.44 71 PHE A N 1
ATOM 540 C CA . PHE A 1 71 ? -5.669 11.340 0.141 1.00 89.44 71 PHE A CA 1
ATOM 541 C C . PHE A 1 71 ? -4.542 11.661 -0.821 1.00 89.44 71 PHE A C 1
ATOM 543 O O . PHE A 1 71 ? -4.272 12.825 -1.098 1.00 89.44 71 PHE A O 1
ATOM 550 N N . VAL A 1 72 ? -3.861 10.618 -1.284 1.00 94.69 72 VAL A N 1
ATOM 551 C CA . VAL A 1 72 ? -2.649 10.726 -2.086 1.00 94.69 72 VAL A CA 1
ATOM 552 C C . VAL A 1 72 ? -2.741 9.712 -3.207 1.00 94.69 72 VAL A C 1
ATOM 554 O O . VAL A 1 72 ? -3.130 8.572 -2.971 1.00 94.69 72 VAL A O 1
ATOM 557 N N . LEU A 1 73 ? -2.370 10.137 -4.409 1.00 96.94 73 LEU A N 1
ATOM 558 C CA . LEU A 1 73 ? -2.076 9.266 -5.536 1.00 96.94 73 LEU A CA 1
ATOM 559 C C . LEU A 1 73 ? -0.778 9.757 -6.160 1.00 96.94 73 LEU A C 1
ATOM 561 O O . LEU A 1 73 ? -0.722 10.878 -6.665 1.00 96.94 73 LEU A O 1
ATOM 565 N N . HIS A 1 74 ? 0.248 8.922 -6.132 1.00 97.62 74 HIS A N 1
ATOM 566 C CA . HIS A 1 74 ? 1.468 9.132 -6.891 1.00 97.62 74 HIS A CA 1
ATOM 567 C C . HIS A 1 74 ? 1.507 8.145 -8.047 1.00 97.62 74 HIS A C 1
ATOM 569 O O . HIS A 1 74 ? 1.106 6.991 -7.903 1.00 97.62 74 HIS A O 1
ATOM 575 N N . ARG A 1 75 ? 2.029 8.609 -9.178 1.00 96.31 75 ARG A N 1
ATOM 576 C CA . ARG A 1 75 ? 2.365 7.764 -10.317 1.00 96.31 75 ARG A CA 1
ATOM 577 C C . ARG A 1 75 ? 3.852 7.894 -10.552 1.00 96.31 75 ARG A C 1
ATOM 579 O O . ARG A 1 75 ? 4.342 8.998 -10.786 1.00 96.31 75 ARG A O 1
ATOM 586 N N . TYR A 1 76 ? 4.551 6.781 -10.445 1.00 95.19 76 TYR A N 1
ATOM 587 C CA . TYR A 1 76 ? 5.971 6.703 -10.715 1.00 95.19 76 TYR A CA 1
ATOM 588 C C . TYR A 1 76 ? 6.159 6.113 -12.106 1.00 95.19 76 TYR A C 1
ATOM 590 O O . TYR A 1 76 ? 5.478 5.157 -12.479 1.00 95.19 76 TYR A O 1
ATOM 598 N N . ALA A 1 77 ? 7.075 6.699 -12.867 1.00 92.62 77 ALA A N 1
ATOM 599 C CA . ALA A 1 77 ? 7.550 6.159 -14.130 1.00 92.62 77 ALA A CA 1
ATOM 600 C C . ALA A 1 77 ? 8.959 5.604 -13.918 1.00 92.62 77 ALA A C 1
ATOM 602 O O . ALA A 1 77 ? 9.720 6.143 -13.108 1.00 92.62 77 ALA A O 1
ATOM 603 N N . ALA A 1 78 ? 9.298 4.539 -14.639 1.00 86.44 78 ALA A N 1
ATOM 604 C CA . ALA A 1 78 ? 10.690 4.138 -14.754 1.00 86.44 78 ALA A CA 1
ATOM 605 C C . ALA A 1 78 ? 11.474 5.277 -15.424 1.00 86.44 78 ALA A C 1
ATOM 607 O O . ALA A 1 78 ? 11.002 5.878 -16.389 1.00 86.44 78 ALA A O 1
ATOM 608 N N . VAL A 1 79 ? 12.651 5.592 -14.889 1.00 86.75 79 VAL A N 1
ATOM 609 C CA . VAL A 1 79 ? 13.634 6.398 -15.616 1.00 86.75 79 VAL A CA 1
ATOM 610 C C . VAL A 1 79 ? 14.335 5.476 -16.603 1.00 86.75 79 VAL A C 1
ATOM 612 O O . VAL A 1 79 ? 14.738 4.377 -16.228 1.00 86.75 79 VAL A O 1
ATOM 615 N N . GLU A 1 80 ? 14.449 5.905 -17.857 1.00 80.06 80 GLU A N 1
ATOM 616 C CA . GLU A 1 80 ? 15.327 5.241 -18.819 1.00 80.06 80 GLU A CA 1
ATOM 617 C C . GLU A 1 80 ? 16.774 5.439 -18.337 1.00 80.06 80 GLU A C 1
ATOM 619 O O . GLU A 1 80 ? 17.182 6.565 -18.047 1.00 80.06 80 GLU A O 1
ATOM 624 N N . GLU A 1 81 ? 17.521 4.347 -18.164 1.00 74.12 81 GLU A N 1
ATOM 625 C CA . GLU A 1 81 ? 18.967 4.422 -17.935 1.00 74.12 81 GLU A CA 1
ATOM 626 C C . GLU A 1 81 ? 19.632 4.802 -19.270 1.00 74.12 81 GLU A C 1
ATOM 628 O O . GLU A 1 81 ? 19.410 4.120 -20.272 1.00 74.12 81 GLU A O 1
ATOM 633 N N . GLU A 1 82 ? 20.386 5.909 -19.294 1.00 59.78 82 GLU A N 1
ATOM 634 C CA . GLU A 1 82 ? 21.147 6.391 -20.465 1.00 59.78 82 GLU A CA 1
ATOM 635 C C . GLU A 1 82 ? 22.508 5.689 -20.600 1.00 59.78 82 GLU A C 1
ATOM 637 O O . GLU A 1 82 ? 23.199 5.522 -19.564 1.00 59.78 82 GLU A O 1
#

Solvent-accessible surface area (backbone atoms only — not comparable to full-atom values): 4942 Å² total; per-residue (Å²): 122,64,90,94,53,68,63,52,78,48,73,47,98,88,74,48,72,51,55,25,34,68,53,78,41,70,94,79,35,88,78,34,53,23,29,40,24,83,46,100,85,35,45,34,37,40,38,34,33,77,40,97,81,71,24,35,34,38,37,35,34,34,39,50,100,91,42,78,44,78,79,46,78,48,77,47,69,64,77,85,85,129

Foldseek 3Di:
DPPPFDKDKDADPVRDIWMWGFDDDVVVPPQKGKTWTQDPQAIKMWIWDQDPQRWIKIWIWGQDPVGIDTDDIDTDHDDDDD

Secondary structure (DSSP, 8-state):
--TT--EEEEE-TTS-EEEEEEE--TTT-TT-EEEEEEETTEEEEEEEEE-TTSSEEEEEEEEETTEEEEEEEEEE-PPPP-

Radius of gyration: 14.27 Å; Cα contacts (8 Å, |Δi|>4): 16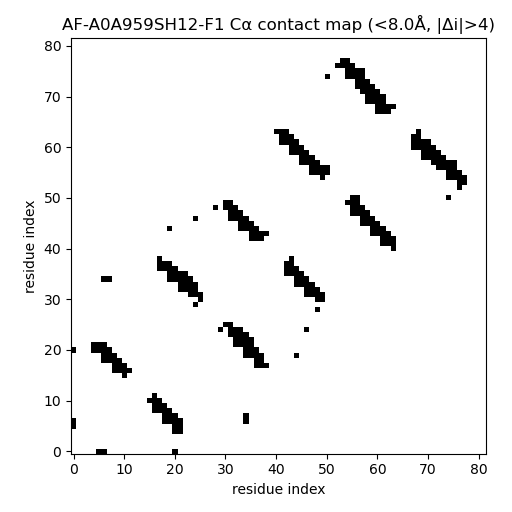0; chains: 1; bounding box: 40×28×38 Å

pLDDT: mean 90.51, std 6.99, range [59.78, 97.69]

Nearest PDB structures (foldseek):
  1yqf-assembly2_E  TM=4.570E-01  e=6.688E-01  Leishmania major
  1yqf-assembly1_B  TM=4.601E-01  e=1.937E+00  Leishmania major
  4neh-assembly1_A  TM=5.113E-01  e=5.919E+00  Homo sapiens
  4zhc-assembly2_B  TM=5.197E-01  e=8.589E+00  Homo sapiens

Mean predicted aligned error: 4.56 Å